Protein AF-A0A974DM58-F1 (afdb_monomer_lite)

Structure (mmCIF, N/CA/C/O backbone):
data_AF-A0A974DM58-F1
#
_entry.id   AF-A0A974DM58-F1
#
loop_
_atom_site.group_PDB
_atom_site.id
_atom_site.type_symbol
_atom_site.label_atom_id
_atom_site.label_alt_id
_atom_site.label_comp_id
_atom_site.label_asym_id
_atom_site.label_entity_id
_atom_site.label_seq_id
_atom_site.pdbx_PDB_ins_code
_atom_site.Cartn_x
_atom_site.Cartn_y
_atom_site.Cartn_z
_atom_site.occupancy
_atom_site.B_iso_or_equiv
_atom_site.auth_seq_id
_atom_site.auth_comp_id
_atom_site.auth_asym_id
_atom_site.auth_atom_id
_atom_site.pdbx_PDB_model_num
ATOM 1 N N . MET A 1 1 ? 6.224 -7.788 0.175 1.00 86.62 1 MET A N 1
ATOM 2 C CA . MET A 1 1 ? 5.216 -7.105 1.023 1.00 86.62 1 MET A CA 1
ATOM 3 C C . MET A 1 1 ? 3.938 -7.934 1.087 1.00 86.62 1 MET A C 1
ATOM 5 O O . MET A 1 1 ? 3.668 -8.654 0.135 1.00 86.62 1 MET A O 1
ATOM 9 N N . LYS A 1 2 ? 3.175 -7.884 2.189 1.00 89.31 2 LYS A N 1
ATOM 10 C CA . LYS A 1 2 ? 1.921 -8.647 2.347 1.00 89.31 2 LYS A CA 1
ATOM 11 C C . LYS A 1 2 ? 0.730 -7.696 2.467 1.00 89.31 2 LYS A C 1
ATOM 13 O O . LYS A 1 2 ? 0.779 -6.797 3.299 1.00 89.31 2 LYS A O 1
ATOM 18 N N . VAL A 1 3 ? -0.315 -7.893 1.665 1.00 89.38 3 VAL A N 1
ATOM 19 C CA . VAL A 1 3 ? -1.549 -7.084 1.693 1.00 89.38 3 VAL A CA 1
ATOM 20 C C . VAL A 1 3 ? -2.745 -8.027 1.587 1.00 89.38 3 VAL A C 1
ATOM 22 O O . VAL A 1 3 ? -2.828 -8.791 0.632 1.00 89.38 3 VAL A O 1
ATOM 25 N N . GLY A 1 4 ? -3.642 -8.018 2.580 1.00 84.06 4 GLY A N 1
ATOM 26 C CA . GLY A 1 4 ? -4.893 -8.795 2.541 1.00 84.06 4 GLY A CA 1
ATOM 27 C C . GLY A 1 4 ? -4.722 -10.297 2.271 1.00 84.06 4 GLY A C 1
ATOM 28 O O . GLY A 1 4 ? -5.515 -10.872 1.540 1.00 84.06 4 GLY A O 1
ATOM 29 N N . GLY A 1 5 ? -3.660 -10.924 2.790 1.00 87.94 5 GLY A N 1
ATOM 30 C CA . GLY A 1 5 ? -3.353 -12.345 2.553 1.00 87.94 5 GLY A CA 1
ATOM 31 C C . GLY A 1 5 ? -2.527 -12.635 1.292 1.00 87.94 5 GLY A C 1
ATOM 32 O O . GLY A 1 5 ? -1.959 -13.718 1.178 1.00 87.94 5 GLY A O 1
ATOM 33 N N . HIS A 1 6 ? -2.362 -11.664 0.392 1.00 88.56 6 HIS A N 1
ATOM 34 C CA . HIS A 1 6 ? -1.517 -11.792 -0.795 1.00 88.56 6 HIS A CA 1
ATOM 35 C C . HIS A 1 6 ? -0.082 -11.337 -0.524 1.00 88.56 6 HIS A C 1
ATOM 37 O O . HIS A 1 6 ? 0.160 -10.387 0.227 1.00 88.56 6 HIS A O 1
ATOM 43 N N . VAL A 1 7 ? 0.881 -11.998 -1.169 1.00 91.50 7 VAL A N 1
ATOM 44 C CA . VAL A 1 7 ? 2.300 -11.630 -1.133 1.00 91.50 7 VAL A CA 1
ATOM 45 C C . VAL A 1 7 ? 2.680 -10.999 -2.468 1.00 91.50 7 VAL A C 1
ATOM 47 O O . VAL A 1 7 ? 2.527 -11.617 -3.516 1.00 91.50 7 VAL A O 1
ATOM 50 N N . TYR A 1 8 ? 3.205 -9.778 -2.421 1.00 90.44 8 TYR A N 1
ATOM 51 C CA . TYR A 1 8 ? 3.659 -9.024 -3.586 1.00 90.44 8 TYR A CA 1
ATOM 52 C C . TYR A 1 8 ? 5.157 -8.738 -3.505 1.00 90.44 8 TYR A C 1
ATOM 54 O O . TYR A 1 8 ? 5.680 -8.489 -2.412 1.00 90.44 8 TYR A O 1
ATOM 62 N N . LYS A 1 9 ? 5.832 -8.711 -4.661 1.00 88.94 9 LYS A N 1
ATOM 63 C CA . LYS A 1 9 ? 7.150 -8.074 -4.786 1.00 88.94 9 LYS A CA 1
ATOM 64 C C . LYS A 1 9 ? 6.963 -6.564 -4.653 1.00 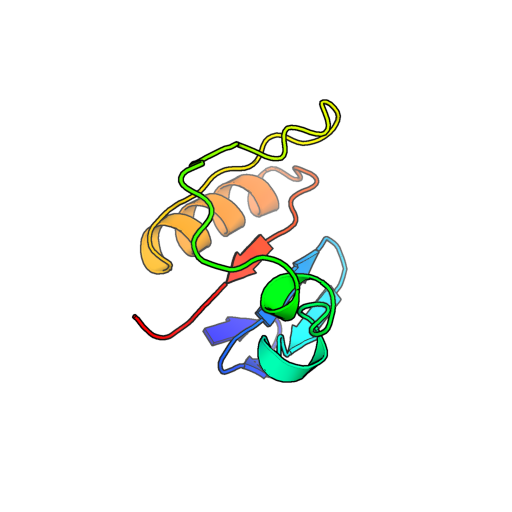88.94 9 LYS A C 1
ATOM 66 O O . LYS A 1 9 ? 7.208 -6.017 -3.586 1.00 88.94 9 LYS A O 1
ATOM 71 N N . ASP A 1 10 ? 6.350 -5.954 -5.660 1.00 89.38 10 ASP A N 1
ATOM 72 C CA . ASP A 1 10 ? 5.929 -4.555 -5.652 1.00 89.38 10 ASP A CA 1
ATOM 73 C C . ASP A 1 10 ? 4.411 -4.484 -5.819 1.00 89.38 10 ASP A C 1
ATOM 75 O O . ASP A 1 10 ? 3.804 -5.351 -6.459 1.00 89.38 10 ASP A O 1
ATOM 79 N N . CYS A 1 11 ? 3.771 -3.487 -5.213 1.00 90.50 11 CYS A N 1
ATOM 80 C CA . CYS A 1 11 ? 2.316 -3.397 -5.240 1.00 90.50 11 CYS A CA 1
ATOM 81 C C . CYS A 1 11 ? 1.788 -1.969 -5.247 1.00 90.50 11 CYS A C 1
ATOM 83 O O . CYS A 1 11 ? 2.418 -1.022 -4.775 1.00 90.50 11 CYS A O 1
ATOM 85 N N . LYS A 1 12 ? 0.573 -1.852 -5.778 1.00 90.88 12 LYS A N 1
ATOM 86 C CA . LYS A 1 12 ? -0.289 -0.681 -5.658 1.00 90.88 12 LYS A CA 1
ATOM 87 C C . LYS A 1 12 ? -1.454 -1.045 -4.752 1.00 90.88 12 LYS A C 1
ATOM 89 O O . LYS A 1 12 ? -2.009 -2.138 -4.881 1.00 90.88 12 LYS A O 1
ATOM 94 N N . VAL A 1 13 ? -1.841 -0.127 -3.880 1.00 92.75 13 VAL A N 1
ATOM 95 C CA . VAL A 1 13 ? -2.958 -0.298 -2.945 1.00 92.75 13 VAL A CA 1
ATOM 96 C C . VAL A 1 13 ? -3.874 0.919 -2.976 1.00 92.75 13 VAL A C 1
ATOM 98 O O . VAL A 1 13 ? -3.426 2.043 -3.220 1.00 92.75 13 VAL A O 1
ATOM 101 N N . TRP A 1 14 ? -5.159 0.697 -2.734 1.00 91.88 14 TRP A N 1
ATOM 102 C CA . TRP A 1 14 ? -6.198 1.722 -2.641 1.00 91.88 14 TRP A CA 1
ATOM 103 C C . TRP A 1 14 ? -7.347 1.202 -1.765 1.00 91.88 14 TRP A C 1
ATOM 105 O O . TRP A 1 14 ? -7.392 0.008 -1.454 1.00 91.88 14 TRP A O 1
ATOM 115 N N . PRO A 1 15 ? -8.295 2.060 -1.349 1.00 88.69 15 PRO A N 1
ATOM 116 C CA . PRO A 1 15 ? -9.425 1.609 -0.549 1.00 88.69 15 PRO A CA 1
ATOM 117 C C . PRO A 1 15 ? -10.208 0.518 -1.290 1.00 88.69 15 PRO A C 1
ATOM 119 O O . PRO A 1 15 ? -10.716 0.748 -2.386 1.00 88.69 15 PRO A O 1
ATOM 122 N N . GLY A 1 16 ? -10.273 -0.675 -0.698 1.00 88.44 16 GLY A N 1
ATOM 123 C CA . GLY A 1 16 ? -10.987 -1.824 -1.256 1.00 88.44 16 GLY A CA 1
ATOM 124 C C . GLY A 1 16 ? -10.184 -2.715 -2.210 1.00 88.44 16 GLY A C 1
ATOM 125 O O . GLY A 1 16 ? -10.761 -3.655 -2.748 1.00 88.44 16 GLY A O 1
ATOM 126 N N . GLY A 1 17 ? -8.884 -2.479 -2.431 1.00 91.19 17 GLY A N 1
ATOM 127 C CA . GLY A 1 17 ? -8.118 -3.369 -3.303 1.00 91.19 17 GLY A CA 1
ATOM 128 C C . GLY A 1 17 ? -6.606 -3.169 -3.339 1.00 91.19 17 GLY A C 1
ATOM 129 O O . GLY A 1 17 ? -6.049 -2.164 -2.896 1.00 91.19 17 GLY A O 1
ATOM 130 N N . SER A 1 18 ? -5.939 -4.163 -3.919 1.00 93.00 18 SER A N 1
ATOM 131 C CA . SER A 1 18 ? -4.504 -4.159 -4.183 1.00 93.00 18 SER A CA 1
ATOM 132 C C . SER A 1 18 ? -4.187 -4.924 -5.459 1.00 93.00 18 SER A C 1
ATOM 134 O O . SER A 1 18 ? -4.864 -5.897 -5.791 1.00 93.00 18 SER A O 1
ATOM 136 N N . ARG A 1 19 ? -3.123 -4.526 -6.159 1.00 91.44 19 ARG A N 1
ATOM 137 C CA . ARG A 1 19 ? -2.575 -5.292 -7.287 1.00 91.44 19 ARG A CA 1
ATOM 138 C C . ARG A 1 19 ? -1.058 -5.310 -7.275 1.00 91.44 19 ARG A C 1
ATOM 140 O O . ARG A 1 19 ? -0.426 -4.385 -6.759 1.00 91.44 19 ARG A O 1
ATOM 147 N N . THR A 1 20 ? -0.494 -6.330 -7.913 1.00 91.06 20 THR A N 1
ATOM 148 C CA . THR A 1 20 ? 0.926 -6.355 -8.268 1.00 91.06 20 THR A CA 1
ATOM 149 C C . THR A 1 20 ? 1.256 -5.129 -9.108 1.00 91.06 20 THR A C 1
ATOM 151 O O . THR A 1 20 ? 0.504 -4.775 -10.016 1.00 91.06 20 THR A O 1
ATOM 154 N N . TRP A 1 21 ? 2.369 -4.479 -8.788 1.00 84.81 21 TRP A N 1
ATOM 155 C CA . TRP A 1 21 ? 2.945 -3.434 -9.616 1.00 84.81 21 TRP A CA 1
ATOM 156 C C . TRP A 1 21 ? 4.126 -4.016 -10.375 1.00 84.81 21 TRP A C 1
ATOM 158 O O . TRP A 1 21 ? 5.095 -4.445 -9.758 1.00 84.81 21 TRP A O 1
ATOM 168 N N . ASP A 1 22 ? 4.060 -4.016 -11.699 1.00 82.06 22 ASP A N 1
ATOM 169 C CA . ASP A 1 22 ? 5.235 -4.286 -12.519 1.00 82.06 22 ASP A CA 1
ATOM 170 C C . ASP A 1 22 ? 5.663 -2.986 -13.192 1.00 82.06 22 ASP A C 1
ATOM 172 O O . ASP A 1 22 ? 5.006 -2.499 -14.107 1.00 82.06 22 ASP A O 1
ATOM 176 N N . TRP A 1 23 ? 6.761 -2.393 -12.724 1.00 71.44 23 TRP A N 1
ATOM 177 C CA . TRP A 1 23 ? 7.280 -1.147 -13.284 1.00 71.44 23 TRP A CA 1
ATOM 178 C C . TRP A 1 23 ? 7.661 -1.271 -14.765 1.00 71.44 23 TRP A C 1
ATOM 180 O O . TRP A 1 23 ? 7.757 -0.247 -15.430 1.00 71.44 23 TRP A O 1
ATOM 190 N N . ARG A 1 24 ? 7.859 -2.479 -15.311 1.00 71.12 24 ARG A N 1
ATOM 191 C CA . ARG A 1 24 ? 8.173 -2.667 -16.737 1.00 71.12 24 ARG A CA 1
ATOM 192 C C . ARG A 1 24 ? 6.950 -2.548 -17.634 1.00 71.12 24 ARG A C 1
ATOM 194 O O . ARG A 1 24 ? 7.080 -2.092 -18.764 1.00 71.12 24 ARG A O 1
ATOM 201 N N . THR A 1 25 ? 5.785 -2.965 -17.143 1.00 63.59 25 THR A N 1
ATOM 202 C CA . THR A 1 25 ? 4.542 -3.010 -17.929 1.00 63.59 25 THR A CA 1
ATOM 203 C C . THR A 1 25 ? 3.550 -1.921 -17.528 1.00 63.59 25 THR A C 1
ATOM 205 O O . THR A 1 25 ? 2.760 -1.481 -18.355 1.00 63.59 25 THR A O 1
ATOM 208 N N . ASP A 1 26 ? 3.577 -1.474 -16.268 1.00 62.16 26 ASP A N 1
ATOM 209 C CA . ASP A 1 26 ? 2.703 -0.418 -15.747 1.00 62.16 26 ASP A CA 1
ATOM 210 C C . ASP A 1 26 ? 3.310 0.987 -15.858 1.00 62.16 26 ASP A C 1
ATOM 212 O O . ASP A 1 26 ? 2.569 1.970 -15.767 1.00 62.16 26 ASP A O 1
ATOM 216 N N . CYS A 1 27 ? 4.636 1.121 -15.985 1.00 56.81 27 CYS A N 1
ATOM 217 C CA . CYS A 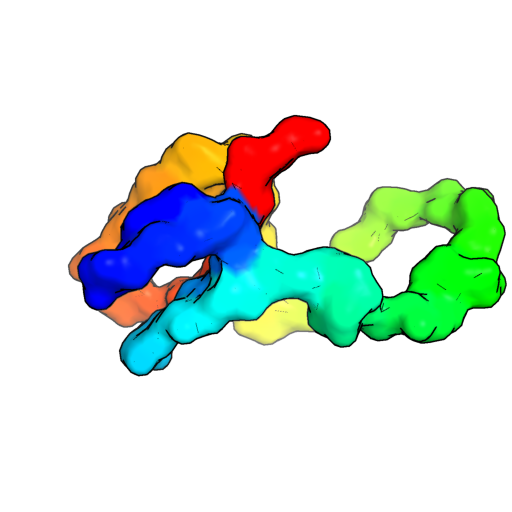1 27 ? 5.202 2.392 -16.428 1.00 56.81 27 CYS A CA 1
ATOM 218 C C . CYS A 1 27 ? 5.034 2.463 -17.941 1.00 56.81 27 CYS A C 1
ATOM 220 O O . CYS A 1 27 ? 5.378 1.527 -18.658 1.00 56.81 27 CYS A O 1
ATOM 222 N N . CYS A 1 28 ? 4.517 3.585 -18.428 1.00 46.75 28 CYS A N 1
ATOM 223 C CA . CYS A 1 28 ? 4.352 3.829 -19.851 1.00 46.75 28 CYS A CA 1
ATOM 224 C C . CYS A 1 28 ? 5.737 3.974 -20.516 1.00 46.75 28 CYS A C 1
ATOM 226 O O . CYS A 1 28 ? 6.254 5.077 -20.675 1.00 46.75 28 CYS A O 1
ATOM 228 N N . TYR A 1 29 ? 6.365 2.855 -20.869 1.00 45.16 29 TYR A N 1
ATOM 229 C CA . TYR A 1 29 ? 7.505 2.781 -21.782 1.00 45.16 29 TYR A CA 1
ATOM 230 C C . TYR A 1 29 ? 6.925 2.640 -23.197 1.00 45.16 29 TYR A C 1
ATOM 232 O O . TYR A 1 29 ? 6.773 1.536 -23.712 1.00 45.16 29 TYR A O 1
ATOM 240 N N . PRO A 1 30 ? 6.468 3.771 -23.765 1.00 46.91 30 PRO A N 1
ATOM 241 C CA . PRO A 1 30 ? 7.427 4.561 -24.535 1.00 46.91 30 PRO A CA 1
ATOM 242 C C . PRO A 1 30 ? 7.519 6.048 -24.149 1.00 46.91 30 PRO A C 1
ATOM 244 O O . PRO A 1 30 ? 8.253 6.791 -24.794 1.00 46.91 30 PRO A O 1
ATOM 247 N N . CYS A 1 31 ? 6.864 6.510 -23.080 1.00 43.97 31 CYS A N 1
ATOM 248 C CA . CYS A 1 31 ? 7.019 7.898 -22.621 1.00 43.97 31 CYS A CA 1
ATOM 249 C C . CYS A 1 31 ? 8.401 8.145 -21.973 1.00 43.97 31 CYS A C 1
ATOM 251 O O . CYS A 1 31 ? 8.950 9.240 -22.055 1.00 43.97 31 CYS A O 1
ATOM 253 N N . CYS A 1 32 ? 9.009 7.113 -21.377 1.00 46.00 32 CYS A N 1
ATOM 254 C CA . CYS A 1 32 ? 10.302 7.229 -20.693 1.00 46.00 32 CYS A CA 1
ATOM 255 C C . CYS A 1 32 ? 11.538 7.088 -21.601 1.00 46.00 32 CYS A C 1
ATOM 257 O O . CYS A 1 32 ? 12.634 7.389 -21.149 1.00 46.00 32 CYS A O 1
ATOM 259 N N . THR A 1 33 ? 11.400 6.632 -22.852 1.00 44.44 33 THR A N 1
ATOM 260 C CA . THR A 1 33 ? 12.557 6.358 -23.739 1.00 44.44 33 THR A CA 1
ATOM 261 C C . THR A 1 33 ? 12.755 7.402 -24.838 1.00 44.44 33 THR A C 1
ATOM 263 O O . THR A 1 33 ? 13.842 7.480 -25.400 1.00 44.44 33 THR A O 1
ATOM 266 N N . PHE A 1 34 ? 11.753 8.249 -25.107 1.00 39.00 34 PHE A N 1
ATOM 267 C CA . PHE A 1 34 ? 11.913 9.438 -25.962 1.00 39.00 34 PHE A CA 1
ATOM 268 C C . PHE A 1 34 ? 12.364 10.690 -25.203 1.00 39.00 34 PHE A C 1
ATOM 270 O O . PHE A 1 34 ? 12.662 11.715 -25.812 1.00 39.00 34 PHE A O 1
ATOM 277 N N . LEU A 1 35 ? 12.472 10.605 -23.879 1.00 40.69 35 LEU A N 1
ATOM 278 C CA . LEU A 1 35 ? 13.139 11.610 -23.072 1.00 40.69 35 LEU A CA 1
ATOM 279 C C . LEU A 1 35 ? 14.477 11.020 -22.631 1.00 40.69 35 LEU A C 1
ATOM 281 O O . LEU A 1 35 ? 14.563 10.300 -21.640 1.00 40.69 35 LEU A O 1
ATOM 285 N N . GLY A 1 36 ? 15.526 11.337 -23.397 1.00 41.06 36 GLY A N 1
ATOM 286 C CA . GLY A 1 36 ? 16.910 11.270 -22.925 1.00 41.06 36 GLY A CA 1
ATOM 287 C C . GLY A 1 36 ? 17.104 12.074 -21.625 1.00 41.06 36 GLY A C 1
ATOM 288 O O . GLY A 1 36 ? 16.132 12.582 -21.067 1.00 41.06 36 GLY A O 1
ATOM 289 N N . PRO A 1 37 ? 18.340 12.207 -21.109 1.00 48.50 37 PRO A N 1
ATOM 290 C CA . PRO A 1 37 ? 18.607 12.627 -19.734 1.00 48.50 37 PRO A CA 1
ATOM 291 C C . PRO A 1 37 ? 18.126 14.063 -19.493 1.00 48.50 37 PRO A C 1
ATOM 293 O O . PRO A 1 37 ? 18.859 15.035 -19.670 1.00 48.50 37 PRO A O 1
ATOM 296 N N . SER A 1 38 ? 16.864 14.197 -19.092 1.00 40.94 38 SER A N 1
ATOM 297 C CA . SER A 1 38 ? 16.243 15.467 -18.779 1.00 40.94 38 SER A CA 1
ATOM 298 C C . SER A 1 38 ? 16.377 15.709 -17.288 1.00 40.94 38 SER A C 1
ATOM 300 O O . SER A 1 38 ? 15.744 15.092 -16.433 1.00 40.94 38 SER A O 1
ATOM 302 N N . ARG A 1 39 ? 17.291 16.629 -17.034 1.00 43.72 39 ARG A N 1
ATOM 303 C CA . ARG A 1 39 ? 17.623 17.376 -15.831 1.00 43.72 39 ARG A CA 1
ATOM 304 C C . ARG A 1 39 ? 16.403 18.044 -15.168 1.00 43.72 39 ARG A C 1
ATOM 306 O O . ARG A 1 39 ? 16.401 19.260 -15.057 1.00 43.72 39 ARG A O 1
ATOM 313 N N . TYR A 1 40 ? 15.388 17.314 -14.697 1.00 41.84 40 TYR A N 1
ATOM 314 C CA . TYR A 1 40 ? 14.330 17.923 -13.872 1.00 41.84 40 TYR A CA 1
ATOM 315 C C . TYR A 1 40 ? 13.787 16.990 -12.776 1.00 41.84 40 TYR A C 1
ATOM 317 O O . TYR A 1 40 ? 13.016 16.076 -13.071 1.00 41.84 40 TYR A O 1
ATOM 325 N N . PRO A 1 41 ? 14.093 17.257 -11.489 1.00 46.81 41 PRO A N 1
ATOM 326 C CA . PRO A 1 41 ? 13.275 16.800 -10.374 1.00 46.81 41 PRO A CA 1
ATOM 327 C C . PRO A 1 41 ? 12.014 17.679 -10.348 1.00 46.81 41 PRO A C 1
ATOM 329 O O . PRO A 1 41 ? 11.946 18.687 -9.655 1.00 46.81 41 PRO A O 1
ATOM 332 N N . GLY A 1 42 ? 11.043 17.360 -11.200 1.00 38.81 42 GLY A N 1
ATOM 333 C CA . GLY A 1 42 ? 9.816 18.136 -11.361 1.00 38.81 42 GLY A CA 1
ATOM 334 C C . GLY A 1 42 ? 8.625 17.356 -10.838 1.00 38.81 42 GLY A C 1
ATOM 335 O O . GLY A 1 42 ? 8.147 16.433 -11.488 1.00 38.81 42 GLY A O 1
ATOM 336 N N . ILE A 1 43 ? 8.168 17.714 -9.645 1.00 46.97 43 ILE A N 1
ATOM 337 C CA . ILE A 1 43 ? 7.013 17.128 -8.975 1.00 46.97 43 ILE A CA 1
ATOM 338 C C . ILE A 1 43 ? 5.783 17.187 -9.901 1.00 46.97 43 ILE A C 1
ATOM 340 O O . ILE A 1 43 ? 5.301 18.271 -10.224 1.00 46.97 43 ILE A O 1
ATOM 344 N N . TYR A 1 44 ? 5.219 16.031 -10.267 1.00 46.22 44 TYR A N 1
ATOM 345 C CA . TYR A 1 44 ? 3.863 15.932 -10.817 1.00 46.22 44 TYR A CA 1
ATOM 346 C C . TYR A 1 44 ? 2.844 16.264 -9.713 1.00 46.22 44 TYR A C 1
ATOM 348 O O . TYR A 1 44 ? 2.209 15.383 -9.138 1.00 46.22 44 TYR A O 1
ATOM 356 N N . GLN A 1 45 ? 2.694 17.542 -9.368 1.00 49.78 45 GLN A N 1
ATOM 357 C CA . GLN A 1 45 ? 1.625 18.011 -8.489 1.00 49.78 45 GLN A CA 1
ATOM 358 C C . GLN A 1 45 ? 0.388 18.301 -9.342 1.00 49.78 45 GLN A C 1
ATOM 360 O O . GLN A 1 45 ? 0.045 19.443 -9.630 1.00 49.78 45 GLN A O 1
ATOM 365 N N . ASN A 1 46 ? -0.310 17.238 -9.748 1.00 47.28 46 ASN A N 1
ATOM 366 C CA . ASN A 1 46 ? -1.727 17.380 -10.056 1.00 47.28 46 ASN A CA 1
ATOM 367 C C . ASN A 1 46 ? -2.427 17.669 -8.716 1.00 47.28 46 ASN A C 1
ATOM 369 O O . ASN A 1 46 ? -2.485 16.807 -7.838 1.00 47.28 46 ASN A O 1
ATOM 373 N N . THR A 1 47 ? -2.872 18.912 -8.533 1.00 52.56 47 THR A N 1
ATOM 374 C CA . THR A 1 47 ? -3.235 19.588 -7.268 1.00 52.56 47 THR A CA 1
ATOM 375 C C . THR A 1 47 ? -4.385 18.961 -6.470 1.00 52.56 47 THR A C 1
ATOM 377 O O . THR A 1 47 ? -4.789 19.498 -5.441 1.00 52.56 47 THR A O 1
ATOM 380 N N . ARG A 1 48 ? -4.910 17.807 -6.896 1.00 70.56 48 ARG A N 1
ATOM 381 C CA . ARG A 1 48 ? -5.975 17.073 -6.198 1.00 70.56 48 ARG A CA 1
ATOM 382 C C . ARG A 1 48 ? -5.486 16.082 -5.146 1.00 70.56 48 ARG A C 1
ATOM 384 O O . ARG A 1 48 ? -6.273 15.714 -4.280 1.00 70.56 48 ARG A O 1
ATOM 391 N N . TYR A 1 49 ? -4.231 15.637 -5.205 1.00 73.31 49 TYR A N 1
ATOM 392 C CA . TYR A 1 49 ? -3.723 14.599 -4.304 1.00 73.31 49 TYR A CA 1
ATOM 393 C C . TYR A 1 49 ? -2.382 15.004 -3.692 1.00 73.31 49 TYR A C 1
ATOM 395 O O . TYR A 1 49 ? -1.466 15.428 -4.394 1.00 73.31 49 TYR A O 1
ATOM 403 N N . ARG A 1 50 ? -2.248 14.842 -2.370 1.00 82.31 50 ARG A N 1
ATOM 404 C CA . ARG A 1 50 ? -0.980 15.059 -1.663 1.00 82.31 50 ARG A CA 1
ATOM 405 C C . ARG A 1 50 ? -0.112 13.809 -1.786 1.00 82.31 50 ARG A C 1
ATOM 407 O O . ARG A 1 50 ? -0.384 12.808 -1.129 1.00 82.31 50 ARG A O 1
ATOM 414 N N . ALA A 1 51 ? 0.935 13.876 -2.604 1.00 84.19 51 ALA A N 1
ATOM 415 C CA . ALA A 1 51 ? 1.921 12.805 -2.703 1.00 84.19 51 ALA A CA 1
ATOM 416 C C . ALA A 1 51 ? 2.908 12.872 -1.526 1.00 84.19 51 ALA A C 1
ATOM 418 O O . ALA A 1 51 ? 3.507 13.915 -1.269 1.00 84.19 51 ALA A O 1
ATOM 419 N N . LEU A 1 52 ? 3.077 11.753 -0.823 1.00 86.19 52 LEU A N 1
ATOM 420 C CA . LEU A 1 52 ? 4.084 11.576 0.220 1.00 86.19 52 LEU A CA 1
ATOM 421 C C . LEU A 1 52 ? 5.090 10.531 -0.258 1.00 86.19 52 LEU A C 1
ATOM 423 O O . LEU A 1 52 ? 4.697 9.424 -0.622 1.00 86.19 52 LEU A O 1
ATOM 427 N N . VAL A 1 53 ? 6.375 10.884 -0.265 1.00 87.00 53 VAL A N 1
ATOM 428 C CA . VAL A 1 53 ? 7.454 9.997 -0.715 1.00 87.00 53 VAL A CA 1
ATOM 429 C C . VAL A 1 53 ? 8.342 9.672 0.476 1.00 87.00 53 VAL A C 1
ATOM 431 O O . VAL A 1 53 ? 8.917 10.565 1.097 1.00 87.00 53 VAL A O 1
ATOM 434 N N . PHE A 1 54 ? 8.445 8.386 0.796 1.00 87.19 54 PHE A N 1
ATOM 435 C CA . PHE A 1 54 ? 9.270 7.873 1.883 1.00 87.19 54 PHE A CA 1
ATOM 436 C C . PHE A 1 54 ? 9.944 6.567 1.465 1.00 87.19 54 PHE A C 1
ATOM 438 O O . PHE A 1 54 ? 9.500 5.904 0.529 1.00 87.19 54 PHE A O 1
ATOM 445 N N . GLN A 1 55 ? 10.967 6.162 2.220 1.00 89.00 55 GLN A N 1
ATOM 446 C CA . GLN A 1 55 ? 11.450 4.783 2.195 1.00 89.00 55 GLN A CA 1
ATOM 447 C C . GLN A 1 55 ? 10.301 3.825 2.540 1.00 89.00 55 GLN A C 1
ATOM 449 O O . GLN A 1 55 ? 9.462 4.141 3.388 1.00 89.00 55 GLN A O 1
ATOM 454 N N . THR A 1 56 ? 10.285 2.652 1.911 1.00 89.81 56 THR A N 1
ATOM 455 C CA . THR A 1 56 ? 9.180 1.685 1.945 1.00 89.81 56 THR A CA 1
ATOM 456 C C . THR A 1 56 ? 8.653 1.388 3.347 1.00 89.81 56 THR A C 1
ATOM 458 O O . THR A 1 56 ? 7.447 1.432 3.556 1.00 89.81 56 THR A O 1
ATOM 461 N N . GLU A 1 57 ? 9.517 1.163 4.336 1.00 90.31 57 GLU A N 1
ATOM 462 C CA . GLU A 1 57 ? 9.096 0.874 5.717 1.00 90.31 57 GLU A CA 1
ATOM 463 C C . GLU A 1 57 ? 8.318 2.038 6.349 1.00 90.31 57 GLU A C 1
ATOM 465 O O . GLU A 1 57 ? 7.237 1.854 6.917 1.00 90.31 57 GLU A O 1
ATOM 470 N N . LYS A 1 58 ? 8.832 3.262 6.187 1.00 91.69 58 LYS A N 1
ATOM 471 C CA . LYS A 1 58 ? 8.171 4.484 6.655 1.00 91.69 58 LYS A CA 1
ATOM 472 C C . LYS A 1 58 ? 6.886 4.751 5.870 1.00 91.69 58 LYS A C 1
ATOM 474 O O . LYS A 1 58 ? 5.884 5.124 6.472 1.00 91.69 58 LYS A O 1
ATOM 479 N N . ALA A 1 59 ? 6.892 4.512 4.559 1.00 91.00 59 ALA A N 1
ATOM 480 C CA . ALA A 1 59 ? 5.717 4.658 3.708 1.00 91.00 59 ALA A CA 1
ATOM 481 C C . ALA A 1 59 ? 4.592 3.700 4.127 1.00 91.00 59 ALA A C 1
ATOM 483 O O . ALA A 1 59 ? 3.438 4.110 4.201 1.00 91.00 59 ALA A O 1
ATOM 484 N N . VAL A 1 60 ? 4.917 2.438 4.433 1.00 93.00 60 VAL A N 1
ATOM 485 C CA . VAL A 1 60 ? 3.945 1.429 4.884 1.00 93.00 60 VAL A CA 1
ATOM 486 C C . VAL A 1 60 ? 3.358 1.815 6.239 1.00 93.00 60 VAL A C 1
ATOM 488 O O . VAL A 1 60 ? 2.143 1.744 6.424 1.00 93.00 60 VAL A O 1
ATOM 491 N N . LYS A 1 61 ? 4.198 2.264 7.181 1.00 93.81 61 LYS A N 1
ATOM 492 C CA . LYS A 1 61 ? 3.734 2.735 8.492 1.00 93.81 61 LYS A CA 1
ATOM 493 C C . LYS A 1 61 ? 2.775 3.918 8.355 1.00 93.81 61 LYS A C 1
ATOM 495 O O . LYS A 1 61 ? 1.709 3.908 8.966 1.00 93.81 61 LYS A O 1
ATOM 500 N N . GLU A 1 62 ? 3.139 4.901 7.536 1.00 93.75 62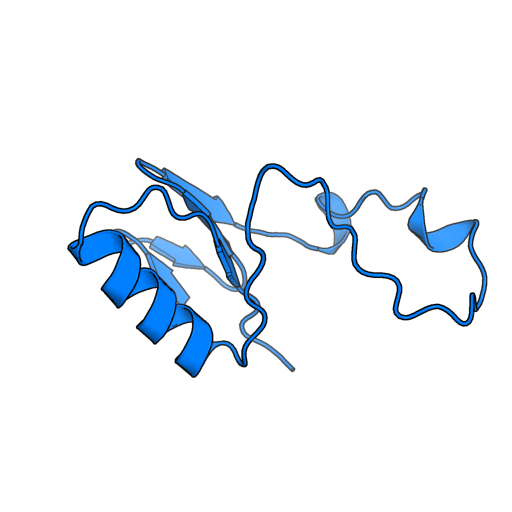 GLU A N 1
ATOM 501 C CA . GLU A 1 62 ? 2.312 6.082 7.292 1.00 93.75 62 GLU A CA 1
ATOM 502 C C . GLU A 1 62 ? 0.992 5.712 6.607 1.00 93.75 62 GLU A C 1
ATOM 504 O O . GLU A 1 62 ? -0.074 6.136 7.044 1.00 93.75 62 GLU A O 1
ATOM 509 N N . TYR A 1 63 ? 1.043 4.857 5.581 1.00 93.25 63 TYR A N 1
ATOM 510 C CA . TYR A 1 63 ? -0.147 4.374 4.887 1.00 93.25 63 TYR A CA 1
ATOM 511 C C . TYR A 1 63 ? -1.120 3.684 5.844 1.00 93.25 63 TYR A C 1
ATOM 513 O O . TYR A 1 63 ? -2.302 4.014 5.845 1.00 93.25 63 TYR A O 1
ATOM 521 N N . ASN A 1 64 ? -0.630 2.778 6.694 1.00 93.88 64 ASN A N 1
ATOM 522 C CA . ASN A 1 64 ? -1.467 2.067 7.659 1.00 93.88 64 ASN A CA 1
ATOM 523 C C . ASN A 1 64 ? -2.068 3.008 8.714 1.00 93.88 64 ASN A C 1
ATOM 525 O O . ASN A 1 64 ? -3.219 2.823 9.097 1.00 93.88 64 ASN A O 1
ATOM 529 N N . CYS A 1 65 ? -1.315 4.020 9.158 1.00 94.19 65 CYS A N 1
ATOM 530 C CA . CYS A 1 65 ? -1.803 5.047 10.081 1.00 94.19 65 CYS A CA 1
ATOM 531 C C . CYS A 1 65 ? -2.937 5.878 9.458 1.00 94.19 65 CYS A C 1
ATOM 533 O O . CYS A 1 65 ? -3.981 6.078 10.070 1.00 94.19 65 CYS A O 1
ATOM 535 N N . LEU A 1 66 ? -2.768 6.323 8.212 1.00 92.69 66 LEU A N 1
ATOM 536 C CA . LEU A 1 66 ? -3.792 7.099 7.512 1.00 92.69 66 LEU A CA 1
ATOM 537 C C . LEU A 1 66 ? -5.014 6.239 7.153 1.00 92.69 66 LEU A C 1
ATOM 539 O O . LEU A 1 66 ? -6.152 6.690 7.275 1.00 92.69 66 LEU A O 1
ATOM 543 N N . ALA A 1 67 ? -4.793 4.989 6.744 1.00 91.94 67 ALA A N 1
ATOM 544 C CA . ALA A 1 67 ? -5.863 4.050 6.431 1.00 91.94 67 ALA A CA 1
ATOM 545 C C . ALA A 1 67 ? -6.701 3.702 7.672 1.00 91.94 67 ALA A C 1
ATOM 547 O O . ALA A 1 67 ? -7.925 3.641 7.570 1.00 91.94 67 ALA A O 1
ATOM 548 N N . SER A 1 68 ? -6.081 3.529 8.848 1.00 92.44 68 SER A N 1
ATOM 549 C CA . SER A 1 68 ? -6.810 3.250 10.097 1.00 92.44 68 SER A CA 1
ATOM 550 C C . SER A 1 68 ? -7.646 4.437 10.582 1.00 92.44 68 SER A C 1
ATOM 552 O O . SER A 1 68 ? -8.673 4.239 11.224 1.00 92.44 68 SER A O 1
ATOM 554 N N . GLN A 1 69 ? -7.259 5.661 10.217 1.00 93.38 69 GLN A N 1
ATOM 555 C CA . GLN A 1 69 ? -8.043 6.879 10.444 1.00 93.38 69 GLN A CA 1
ATOM 556 C C . GLN A 1 69 ? -9.205 7.048 9.446 1.00 93.38 69 GLN A C 1
ATOM 558 O O . GLN A 1 69 ? -9.940 8.029 9.519 1.00 93.38 69 GLN A O 1
ATOM 563 N N . GLY A 1 70 ? -9.372 6.127 8.489 1.00 90.75 70 GLY A N 1
ATOM 564 C CA . GLY A 1 70 ? -10.405 6.207 7.454 1.00 90.75 70 GLY A CA 1
ATOM 565 C C . GLY A 1 70 ? -10.088 7.198 6.329 1.00 90.75 70 GLY A C 1
ATOM 566 O O . GLY A 1 70 ? -10.967 7.522 5.526 1.00 90.75 70 GLY A O 1
ATOM 567 N N . ALA A 1 71 ? -8.848 7.689 6.233 1.00 89.25 71 ALA A N 1
ATOM 568 C CA . ALA A 1 71 ? -8.454 8.572 5.145 1.00 89.25 71 ALA A CA 1
ATOM 569 C C . ALA A 1 71 ? -8.451 7.820 3.803 1.00 89.25 71 ALA A C 1
ATOM 571 O O . ALA A 1 71 ? -8.062 6.654 3.703 1.00 89.25 71 ALA A O 1
ATOM 572 N N . ARG A 1 72 ? -8.844 8.509 2.725 1.00 89.44 72 ARG A N 1
ATOM 573 C CA . ARG A 1 72 ? -8.792 7.964 1.359 1.00 89.44 72 ARG A CA 1
ATOM 574 C C . ARG A 1 72 ? -7.349 7.973 0.856 1.00 89.44 72 ARG A C 1
ATOM 576 O O . ARG A 1 72 ? -6.936 8.907 0.172 1.00 89.44 72 ARG A O 1
ATOM 583 N N . VAL A 1 73 ? -6.592 6.936 1.204 1.00 91.56 73 VAL A N 1
ATOM 584 C CA . VAL A 1 73 ? -5.180 6.797 0.837 1.00 91.56 73 VAL A CA 1
ATOM 585 C C . VAL A 1 73 ? -4.947 5.712 -0.205 1.00 91.56 73 VAL A C 1
ATOM 587 O O . VAL A 1 73 ? -5.451 4.593 -0.111 1.00 91.56 73 VAL A O 1
ATOM 590 N N . GLY A 1 74 ? -4.145 6.057 -1.208 1.00 91.06 74 GLY A N 1
ATOM 591 C CA . GLY A 1 74 ? -3.558 5.124 -2.161 1.00 91.06 74 GLY A CA 1
ATOM 592 C C . GLY A 1 74 ? -2.042 5.127 -2.012 1.00 91.06 74 GLY A C 1
ATOM 593 O O . GLY A 1 74 ? -1.462 6.121 -1.576 1.00 91.06 74 GLY A O 1
ATOM 594 N N . GLY A 1 75 ? -1.404 4.016 -2.359 1.00 89.75 75 GLY A N 1
ATOM 595 C CA . GLY A 1 75 ?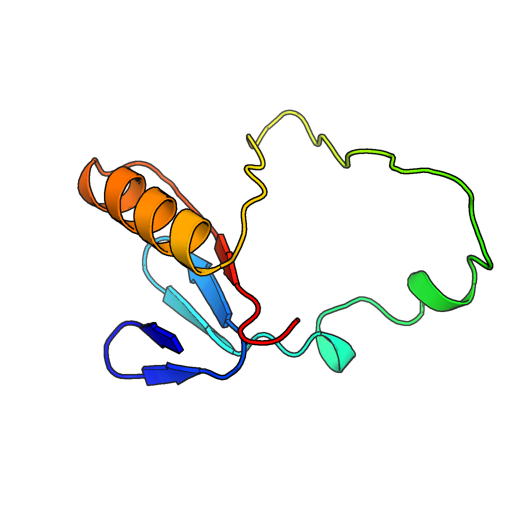 0.040 3.862 -2.228 1.00 89.75 75 G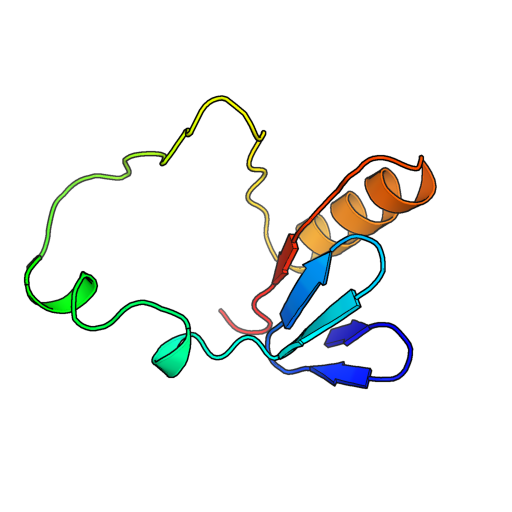LY A CA 1
ATOM 596 C C . GLY A 1 75 ? 0.623 3.023 -3.350 1.00 89.75 75 GLY A C 1
ATOM 597 O O . GLY A 1 75 ? -0.021 2.103 -3.855 1.00 89.75 75 GLY A O 1
ATOM 598 N N . VAL A 1 76 ? 1.853 3.350 -3.728 1.00 90.31 76 VAL A N 1
ATOM 599 C CA . VAL A 1 76 ? 2.688 2.535 -4.606 1.00 90.31 76 VAL A CA 1
ATOM 600 C C . VAL A 1 76 ? 3.944 2.204 -3.817 1.00 90.31 76 VAL A C 1
ATOM 602 O O . VAL A 1 7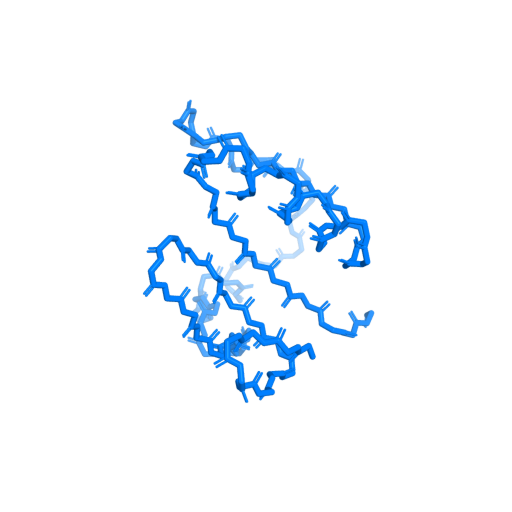6 ? 4.620 3.112 -3.337 1.00 90.31 76 VAL A O 1
ATOM 605 N N . PHE A 1 77 ? 4.229 0.918 -3.651 1.00 90.50 77 PHE A N 1
ATOM 606 C CA . PHE A 1 77 ? 5.346 0.451 -2.845 1.00 90.50 77 PHE A CA 1
ATOM 607 C C . PHE A 1 77 ? 6.299 -0.383 -3.686 1.00 90.50 77 PHE A C 1
ATOM 609 O O . PHE A 1 77 ? 5.881 -1.292 -4.408 1.00 90.50 77 PHE A O 1
ATOM 616 N N . HIS A 1 78 ? 7.585 -0.095 -3.520 1.00 87.69 78 HIS A N 1
ATOM 617 C CA . HIS A 1 78 ? 8.684 -0.860 -4.084 1.00 87.69 78 HIS A CA 1
ATOM 618 C C . HIS A 1 78 ? 9.432 -1.581 -2.961 1.00 87.69 78 HIS A C 1
ATOM 620 O O . HIS A 1 78 ? 9.707 -0.997 -1.915 1.00 87.69 78 HIS A O 1
ATOM 626 N N . SER A 1 79 ? 9.707 -2.867 -3.145 1.00 80.81 79 SER A N 1
ATOM 627 C CA . SER A 1 79 ? 10.380 -3.711 -2.149 1.00 80.81 79 SER A CA 1
ATOM 628 C C . SER A 1 79 ? 11.900 -3.684 -2.239 1.00 80.81 79 SER A C 1
ATOM 630 O O . SER A 1 79 ? 12.554 -4.083 -1.279 1.00 80.81 79 SER A O 1
ATOM 632 N N . THR A 1 80 ? 12.455 -3.261 -3.374 1.00 75.75 80 THR A N 1
ATOM 633 C CA . THR A 1 80 ? 13.903 -3.225 -3.608 1.00 75.75 80 THR A CA 1
ATOM 634 C C . THR A 1 80 ? 14.426 -1.785 -3.614 1.00 75.75 80 THR A C 1
ATOM 636 O O . THR A 1 80 ? 13.644 -0.839 -3.537 1.00 75.75 80 THR A O 1
ATOM 639 N N . CYS A 1 81 ? 15.745 -1.622 -3.587 1.00 59.34 81 CYS A N 1
ATOM 640 C CA . CYS A 1 81 ? 16.442 -0.341 -3.685 1.00 59.34 81 CYS A CA 1
ATOM 641 C C . CYS A 1 81 ? 16.928 -0.079 -5.113 1.00 59.34 81 CYS A C 1
ATOM 643 O O . CYS A 1 81 ? 17.181 -1.068 -5.841 1.00 59.34 81 CYS A O 1
#

Radius of gyration: 14.42 Å; chains: 1; bounding box: 30×32×36 Å

Secondary structure (DSSP, 8-state):
-EETTEE-SSEEEETTEEEE--HHHHS-TTTTTSS-S---------TTS------HHHHHHHHHHHHHTT----EEE-S--

Sequence (81 aa):
MKVGGHVYKDCKVWPGGSRTWDWRTDCCYPCCTFLGPSRYPGIYQNTRYRALVFQTEKAVKEYNCLASQGARVGGVFHSTC

Foldseek 3Di:
DDDPNDDEQKWKDWVPDIDHDDCVPPPPVVVVVVDDPDPDPDDPCPPPDDDDDDAQVVQVVVQVVCVVVVHGDMDTHHNDD

Organism: Xenopus laevis (NCBI:txid8355)

pLDDT: mean 76.13, std 19.56, range [38.81, 94.19]

InterPro domains:
  IPR036748 MTH938-like superfamily [G3DSA:3.40.1230.10] (33-81)
  IPR036748 MTH938-like superfamily [SSF64076] (2-81)